Protein AF-A0A7V5YTR3-F1 (afdb_monomer_lite)

pLDDT: mean 82.22, std 17.97, range [38.94, 98.44]

Foldseek 3Di:
DDDDDDDDDDDDDDDDPPPPPPCVVVVCVVVVVVVVVVVVVVVVVVVVVVVVVVVVVVVVVVVVVVVVVVVVVVVVVVVVVVVVVVVVVVVVVVVVVVVVVVVVVVVVVVVVVVVVVVVPPDCQDDDDADADPVDPDGDPVSVVVVVVVVVSDDPPDDDDDDDDDDDDPD

Secondary structure (DSSP, 8-state):
------------------TTSSHHHHHHHHHHHHHHHHHHHHHHHHHHHHHHHHHHHHHHHHHHHHHHHHHHHHHHHHHHHHHHHHHHHHHHHHHHHHHHHHHHHHHHHHHHHHHHHHTT---------PBPTT-SPBPHHHHHHHHHHHHTSPTTS-------------

Structure (mmCIF, N/CA/C/O backbone):
data_AF-A0A7V5YTR3-F1
#
_entry.id   AF-A0A7V5YTR3-F1
#
loop_
_atom_site.group_PDB
_atom_site.id
_atom_site.type_symbol
_atom_site.label_atom_id
_atom_site.label_alt_id
_atom_site.label_comp_id
_atom_site.label_asym_id
_atom_site.label_entity_id
_atom_site.label_seq_id
_atom_site.pdbx_PDB_ins_code
_atom_site.Cartn_x
_atom_site.Cartn_y
_atom_site.Cartn_z
_atom_site.occupancy
_atom_site.B_iso_or_equiv
_atom_site.auth_seq_id
_atom_site.auth_comp_id
_atom_site.auth_asym_id
_atom_site.auth_atom_id
_atom_site.pdbx_PDB_model_num
ATOM 1 N N . MET A 1 1 ? -35.550 43.933 120.495 1.00 38.94 1 MET A N 1
ATOM 2 C CA . MET A 1 1 ? -36.037 43.389 121.780 1.00 38.94 1 MET A CA 1
ATOM 3 C C . MET A 1 1 ? -37.361 42.679 121.518 1.00 38.94 1 MET A C 1
ATOM 5 O O . MET A 1 1 ? -38.270 43.320 121.024 1.00 38.94 1 MET A O 1
ATOM 9 N N . ARG A 1 2 ? -37.396 41.371 121.815 1.00 41.78 2 ARG A N 1
ATOM 10 C CA . ARG A 1 2 ? -38.557 40.474 122.013 1.00 41.78 2 ARG A CA 1
ATOM 11 C C . ARG A 1 2 ? -39.566 40.218 120.873 1.00 41.78 2 ARG A C 1
ATOM 13 O O . ARG A 1 2 ? -40.505 40.966 120.654 1.00 41.78 2 ARG A O 1
ATOM 20 N N . VAL A 1 3 ? -39.410 39.020 120.299 1.00 51.56 3 VAL A N 1
ATOM 21 C CA . VAL A 1 3 ? -40.477 38.080 119.881 1.00 51.56 3 VAL A CA 1
ATOM 22 C C . VAL A 1 3 ? -41.456 37.824 121.052 1.00 51.56 3 VAL A C 1
ATOM 24 O O . VAL A 1 3 ? -41.048 37.987 122.208 1.00 51.56 3 VAL A O 1
ATOM 27 N N . PRO A 1 4 ? -42.705 37.383 120.808 1.00 53.78 4 PRO A N 1
ATOM 28 C CA . PRO A 1 4 ? -43.011 35.944 121.000 1.00 53.78 4 PRO A CA 1
ATOM 29 C C . PRO A 1 4 ? -44.060 35.432 119.976 1.00 53.78 4 PRO A C 1
ATOM 31 O O . PRO A 1 4 ? -44.973 36.158 119.614 1.00 53.78 4 PRO A O 1
ATOM 34 N N . SER A 1 5 ? -43.977 34.263 119.331 1.00 44.53 5 SER A N 1
ATOM 35 C CA . SER A 1 5 ? -43.692 32.876 119.742 1.00 44.53 5 SER A CA 1
ATOM 36 C C . SER A 1 5 ? -44.685 32.274 120.745 1.00 44.53 5 SER A C 1
ATOM 38 O O . SER A 1 5 ? -44.679 32.666 121.911 1.00 44.53 5 SER A O 1
ATOM 40 N N . ARG A 1 6 ? -45.489 31.306 120.257 1.00 42.56 6 ARG A N 1
ATOM 41 C CA . ARG A 1 6 ? -46.110 30.115 120.906 1.00 42.56 6 ARG A CA 1
ATOM 42 C C . ARG A 1 6 ? -47.161 29.546 119.928 1.00 42.56 6 ARG A C 1
ATOM 44 O O . ARG A 1 6 ? -48.136 30.224 119.649 1.00 42.56 6 ARG A O 1
ATOM 51 N N . VAL A 1 7 ? -46.891 28.494 119.144 1.00 46.94 7 VAL A N 1
ATOM 52 C CA . VAL A 1 7 ? -46.895 27.042 119.462 1.00 46.94 7 VAL A CA 1
ATOM 53 C C . VAL A 1 7 ? -48.191 26.568 120.130 1.00 46.94 7 VAL A C 1
ATOM 55 O O . VAL A 1 7 ? -48.461 27.026 121.231 1.00 46.94 7 VAL A O 1
ATOM 58 N N . VAL A 1 8 ? -48.907 25.641 119.461 1.00 44.31 8 VAL A N 1
ATOM 59 C CA . VAL A 1 8 ? -49.702 24.453 119.913 1.00 44.31 8 VAL A CA 1
ATOM 60 C C . VAL A 1 8 ? -50.570 24.042 118.693 1.00 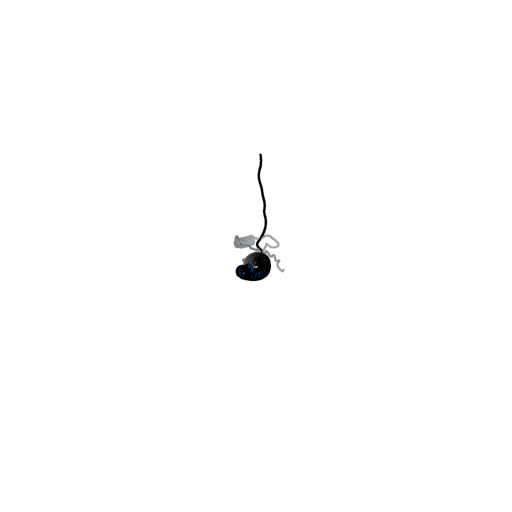44.31 8 VAL A C 1
ATOM 62 O O . VAL A 1 8 ? -51.365 24.850 118.237 1.00 44.31 8 VAL A O 1
ATOM 65 N N . MET A 1 9 ? -50.298 22.992 117.905 1.00 40.84 9 MET A N 1
ATOM 66 C CA . MET A 1 9 ? -50.335 21.525 118.102 1.00 40.84 9 MET A CA 1
ATOM 67 C C . MET A 1 9 ? -51.747 20.882 118.069 1.00 40.84 9 MET A C 1
ATOM 69 O O . MET A 1 9 ? -52.588 21.196 118.899 1.00 40.84 9 MET A O 1
ATOM 73 N N . ALA A 1 10 ? -51.889 19.898 117.157 1.00 40.34 10 ALA A N 1
ATOM 74 C CA . ALA A 1 10 ? -52.879 18.803 117.060 1.00 40.34 10 ALA A CA 1
ATOM 75 C C . ALA A 1 10 ? -54.321 19.179 116.641 1.00 40.34 10 ALA A C 1
ATOM 77 O O . ALA A 1 10 ? -55.012 19.914 117.325 1.00 40.34 10 ALA A O 1
ATOM 78 N N . THR A 1 11 ? -54.893 18.679 115.540 1.00 38.97 11 THR A N 1
ATOM 79 C CA . THR A 1 11 ? -55.314 17.279 115.308 1.00 38.97 11 THR A CA 1
ATOM 80 C C . THR A 1 11 ? -55.968 17.185 113.913 1.00 38.97 11 THR A C 1
ATOM 82 O O . THR A 1 11 ? -56.608 18.143 113.491 1.00 38.97 11 THR A O 1
ATOM 85 N N . GLY A 1 12 ? -55.872 16.045 113.210 1.00 46.59 12 GLY A N 1
ATOM 86 C CA . GLY A 1 12 ? -56.721 15.789 112.032 1.00 46.59 12 GLY A CA 1
ATOM 87 C C . GLY A 1 12 ? -56.136 14.851 110.975 1.00 46.59 12 GLY A C 1
ATOM 88 O O . GLY A 1 12 ? -55.632 15.296 109.952 1.00 46.59 12 GLY A O 1
ATOM 89 N N . VAL A 1 13 ? -56.213 13.548 111.236 1.00 49.81 13 VAL A N 1
ATOM 90 C CA . VAL A 1 13 ? -56.003 12.438 110.290 1.00 49.81 13 VAL A CA 1
ATOM 91 C C . VAL A 1 13 ? -56.905 12.593 109.053 1.00 49.81 13 VAL A C 1
ATOM 93 O O . VAL A 1 13 ? -58.047 13.000 109.220 1.00 49.81 13 VAL A O 1
ATOM 96 N N . MET A 1 14 ? -56.422 12.237 107.850 1.00 44.50 14 MET A N 1
ATOM 97 C CA . MET A 1 14 ? -57.034 11.259 106.914 1.00 44.50 14 MET A CA 1
ATOM 98 C C . MET A 1 14 ? -56.575 11.503 105.456 1.00 44.50 14 MET A C 1
ATOM 100 O O . MET A 1 14 ? -56.858 12.532 104.859 1.00 44.50 14 MET A O 1
ATOM 104 N N . PHE A 1 15 ? -55.870 10.511 104.903 1.00 50.38 15 PHE A N 1
ATOM 105 C CA . PHE A 1 15 ? -55.821 10.094 103.492 1.00 50.38 15 PHE A CA 1
ATOM 106 C C . PHE A 1 15 ? -55.999 11.129 102.363 1.00 50.38 15 PHE A C 1
ATOM 108 O O . PHE A 1 15 ? -57.123 11.430 101.982 1.00 50.38 15 PHE A O 1
ATOM 115 N N . ILE A 1 16 ? -54.906 11.418 101.638 1.00 54.56 16 ILE A N 1
ATOM 116 C CA . ILE A 1 16 ? -54.922 11.455 100.158 1.00 54.56 16 ILE A CA 1
ATOM 117 C C . ILE A 1 16 ? -53.667 10.736 99.625 1.00 54.56 16 ILE A C 1
ATOM 119 O O . ILE A 1 16 ? -52.757 11.319 99.044 1.00 54.56 16 ILE A O 1
ATOM 123 N N . LEU A 1 17 ? -53.619 9.419 99.842 1.00 48.16 17 LEU A N 1
ATOM 124 C CA . LEU A 1 17 ? -52.790 8.472 99.084 1.00 48.16 17 LEU A CA 1
ATOM 125 C C . LEU A 1 17 ? -53.530 8.081 97.791 1.00 48.16 17 LEU A C 1
ATOM 127 O O . LEU A 1 17 ? -53.895 6.926 97.591 1.00 48.16 17 LEU A O 1
ATOM 131 N N . SER A 1 18 ? -53.813 9.045 96.913 1.00 48.44 18 SER A N 1
ATOM 132 C CA . SER A 1 18 ? -54.490 8.769 95.634 1.00 48.44 18 SER A CA 1
ATOM 133 C C . SER A 1 18 ? -53.911 9.537 94.444 1.00 48.44 18 SER A C 1
ATOM 135 O O . SER A 1 18 ? -54.588 9.765 93.446 1.00 48.44 18 SER A O 1
ATOM 137 N N . THR A 1 19 ? -52.615 9.851 94.468 1.00 52.56 19 THR A N 1
ATOM 138 C CA . THR A 1 19 ? -51.884 10.312 93.270 1.00 52.56 19 THR A CA 1
ATOM 139 C C . THR A 1 19 ? -51.462 9.168 92.329 1.00 52.56 19 THR A C 1
ATOM 141 O O . THR A 1 19 ? -50.788 9.406 91.332 1.00 52.56 19 THR A O 1
ATOM 144 N N . GLY A 1 20 ? -51.880 7.922 92.590 1.00 51.66 20 GLY A N 1
ATOM 145 C CA . GLY A 1 20 ? -51.414 6.732 91.861 1.00 51.66 20 GLY A CA 1
ATOM 146 C C . GLY A 1 20 ? -52.255 6.254 90.668 1.00 51.66 20 GLY A C 1
ATOM 147 O O . GLY A 1 20 ? -51.772 5.427 89.896 1.00 51.66 20 GLY A O 1
ATOM 148 N N . CYS A 1 21 ? -53.488 6.742 90.474 1.00 49.38 21 CYS A N 1
ATOM 149 C CA . CYS A 1 21 ? -54.410 6.139 89.490 1.00 49.38 21 CYS A CA 1
ATOM 150 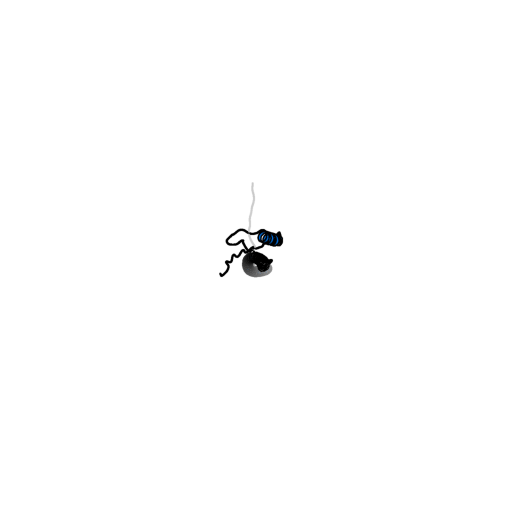C C . CYS A 1 21 ? -54.888 7.070 88.363 1.00 49.38 21 CYS A C 1
ATOM 152 O O . CYS A 1 21 ? -55.407 6.570 87.369 1.00 49.38 21 CYS A O 1
ATOM 154 N N . ALA A 1 22 ? -54.659 8.387 88.441 1.00 50.03 22 ALA A N 1
ATOM 155 C CA . ALA A 1 22 ? -55.055 9.321 87.375 1.00 50.03 22 ALA A CA 1
ATOM 156 C C . ALA A 1 22 ? -53.919 9.638 86.380 1.00 50.03 22 ALA A C 1
ATOM 158 O O . ALA A 1 22 ? -54.163 9.798 85.184 1.00 50.03 22 ALA A O 1
ATOM 159 N N . THR A 1 23 ? -52.657 9.633 86.816 1.00 53.16 23 THR A N 1
ATOM 160 C CA . THR A 1 23 ? -51.491 9.786 85.927 1.00 53.16 23 THR A CA 1
ATOM 161 C C . THR A 1 23 ? -51.293 8.564 85.042 1.00 53.16 23 THR A C 1
ATOM 163 O O . THR A 1 23 ? -50.896 8.718 83.899 1.00 53.16 23 THR A O 1
ATOM 166 N N . LYS A 1 24 ? -51.642 7.349 85.480 1.00 50.84 24 LYS A N 1
ATOM 167 C CA . LYS A 1 24 ? -51.428 6.140 84.663 1.00 50.84 24 LYS A CA 1
ATOM 168 C C . LYS A 1 24 ? -52.294 6.106 83.400 1.00 50.84 24 LYS A C 1
ATOM 170 O O . LYS A 1 24 ? -51.825 5.649 82.364 1.00 50.84 24 LYS A O 1
ATOM 175 N N . GLN A 1 25 ? -53.532 6.602 83.462 1.00 51.69 25 GLN A N 1
ATOM 176 C CA . GLN A 1 25 ? -54.443 6.590 82.312 1.00 51.69 25 GLN A CA 1
ATOM 177 C C . GLN A 1 25 ? -54.208 7.783 81.365 1.00 51.69 25 GLN A C 1
ATOM 179 O O . GLN A 1 25 ? -54.323 7.625 80.151 1.00 51.69 25 GLN A O 1
ATOM 184 N N . PHE A 1 26 ? -53.811 8.948 81.893 1.00 53.12 26 PHE A N 1
ATOM 185 C CA . PHE A 1 26 ? -53.449 10.121 81.082 1.00 53.12 26 PHE A CA 1
ATOM 186 C C . PHE A 1 26 ? -52.038 10.024 80.477 1.00 53.12 26 PHE A C 1
ATOM 188 O O . PHE A 1 26 ? -51.837 10.429 79.333 1.00 53.12 26 PHE A O 1
ATOM 195 N N . VAL A 1 27 ? -51.077 9.434 81.198 1.00 53.59 27 VAL A N 1
ATOM 196 C CA . VAL A 1 27 ? -49.746 9.099 80.669 1.00 53.59 27 VAL A CA 1
ATOM 197 C C . VAL A 1 27 ? -49.872 7.985 79.635 1.00 53.59 27 VAL A C 1
ATOM 199 O O . VAL A 1 27 ? -49.339 8.156 78.555 1.00 53.59 27 VAL A O 1
ATOM 202 N N . ARG A 1 28 ? -50.668 6.925 79.847 1.00 54.94 28 ARG A N 1
ATOM 203 C CA . ARG A 1 28 ? -50.947 5.939 78.778 1.00 54.94 28 ARG A CA 1
ATOM 204 C C . ARG A 1 28 ? -51.540 6.587 77.525 1.00 54.94 28 ARG A C 1
ATOM 206 O O . ARG A 1 28 ? -50.955 6.465 76.461 1.00 54.94 28 ARG A O 1
ATOM 213 N N . LYS A 1 29 ? -52.577 7.427 77.648 1.00 55.34 29 LYS A N 1
ATOM 214 C CA . LYS A 1 29 ? -53.146 8.156 76.492 1.00 55.34 29 LYS A CA 1
ATOM 215 C C . LYS A 1 29 ? -52.159 9.081 75.756 1.00 55.34 29 LYS A C 1
ATOM 217 O O . LYS A 1 29 ? -52.396 9.395 74.594 1.00 55.34 29 LYS A O 1
ATOM 222 N N . ARG A 1 30 ? -51.083 9.545 76.402 1.00 55.62 30 ARG A N 1
ATOM 223 C CA . ARG A 1 30 ? -50.033 10.390 75.792 1.00 55.62 30 ARG A CA 1
ATOM 224 C C . ARG A 1 30 ? -48.807 9.592 75.329 1.00 55.62 30 ARG A C 1
ATOM 226 O O . ARG A 1 30 ? -48.141 10.027 74.397 1.00 55.62 30 ARG A O 1
ATOM 233 N N . VAL A 1 31 ? -48.518 8.451 75.950 1.00 58.91 31 VAL A N 1
ATOM 234 C CA . VAL A 1 31 ? -47.340 7.609 75.690 1.00 58.91 31 VAL A CA 1
ATOM 235 C C . VAL A 1 31 ? -47.646 6.504 74.674 1.00 58.91 31 VAL A C 1
ATOM 237 O O . VAL A 1 31 ? -46.776 6.194 73.872 1.00 58.91 31 VAL A O 1
ATOM 240 N N . ASP A 1 32 ? -48.877 5.994 74.600 1.00 61.44 32 ASP A N 1
ATOM 241 C CA . ASP A 1 32 ? -49.315 5.028 73.577 1.00 61.44 32 ASP A CA 1
ATOM 242 C C . ASP A 1 32 ? -49.148 5.554 72.129 1.00 61.44 32 ASP A C 1
ATOM 244 O O . ASP A 1 32 ? -48.543 4.857 71.310 1.00 61.44 32 ASP A O 1
ATOM 248 N N . PRO A 1 33 ? -49.576 6.790 71.775 1.00 70.69 33 PRO A N 1
ATOM 249 C CA . PRO A 1 33 ? -49.316 7.335 70.438 1.00 70.69 33 PRO A CA 1
ATOM 250 C C . PRO A 1 33 ? -47.832 7.648 70.196 1.00 70.69 33 PRO A C 1
ATOM 252 O O . PRO A 1 33 ? -47.395 7.715 69.047 1.00 70.69 33 PRO A O 1
ATOM 255 N N . LEU A 1 34 ? -47.044 7.842 71.258 1.00 67.00 34 LEU A N 1
ATOM 256 C CA . LEU A 1 34 ? -45.601 8.041 71.154 1.00 67.00 34 LEU A CA 1
ATOM 257 C C . LEU A 1 34 ? -44.889 6.712 70.870 1.00 67.00 34 LEU A C 1
ATOM 259 O O . LEU A 1 34 ? -44.049 6.662 69.981 1.00 67.00 34 LEU A O 1
ATOM 263 N N . ALA A 1 35 ? -45.287 5.632 71.546 1.00 70.00 35 ALA A N 1
ATOM 264 C CA . ALA A 1 35 ? -44.793 4.280 71.300 1.00 70.00 35 ALA A CA 1
ATOM 265 C C . ALA A 1 35 ? -45.095 3.818 69.864 1.00 70.00 35 ALA A C 1
ATOM 267 O O . ALA A 1 35 ? -44.197 3.333 69.185 1.00 70.00 35 ALA A O 1
ATOM 268 N N . GLN A 1 36 ? -46.305 4.077 69.350 1.00 74.38 36 GLN A N 1
ATOM 269 C CA . GLN A 1 36 ? -46.637 3.803 67.943 1.00 74.38 36 GLN A CA 1
ATOM 270 C C . GLN A 1 36 ? -45.787 4.613 66.952 1.00 74.38 36 GLN A C 1
ATOM 272 O O . GLN A 1 36 ? -45.406 4.101 65.900 1.00 74.38 36 GLN A O 1
ATOM 277 N N . ARG A 1 37 ? -45.479 5.880 67.264 1.00 76.62 37 ARG A N 1
ATOM 278 C CA . ARG A 1 37 ? -44.604 6.714 66.423 1.00 76.62 37 ARG A CA 1
ATOM 279 C C . ARG A 1 37 ? -43.153 6.251 66.460 1.00 76.62 37 ARG A C 1
ATOM 281 O O . ARG A 1 37 ? -42.502 6.304 65.421 1.00 76.62 37 ARG A O 1
ATOM 288 N N . VAL A 1 38 ? -42.658 5.801 67.611 1.00 82.44 38 VAL A N 1
ATOM 289 C CA . VAL A 1 38 ? -41.318 5.210 67.735 1.00 82.44 38 VAL A CA 1
ATOM 290 C C . VAL A 1 38 ? -41.247 3.919 66.926 1.00 82.44 38 VAL A C 1
ATOM 292 O O . VAL A 1 38 ? -40.374 3.819 66.077 1.00 82.44 38 VAL A O 1
ATOM 295 N N . GLU A 1 39 ? -42.222 3.015 67.055 1.00 81.00 39 GLU A N 1
ATOM 296 C CA . GLU A 1 39 ? -42.252 1.767 66.276 1.00 81.00 39 GLU A CA 1
ATOM 297 C C . GLU A 1 39 ? -42.339 2.028 64.757 1.00 81.00 39 GLU A C 1
ATOM 299 O O . GLU A 1 39 ? -41.654 1.384 63.964 1.00 81.00 39 GLU A O 1
ATOM 304 N N . GLN A 1 40 ? -43.133 3.016 64.318 1.00 83.75 40 GLN A N 1
ATOM 305 C CA . GLN A 1 40 ? -43.149 3.440 62.909 1.00 83.75 40 GLN A CA 1
ATOM 306 C C . GLN A 1 40 ? -41.821 4.052 62.455 1.00 83.75 40 GLN A C 1
ATOM 308 O O . GLN A 1 40 ? -41.435 3.874 61.302 1.00 83.75 40 GLN A O 1
ATOM 313 N N . THR A 1 41 ? -41.143 4.800 63.324 1.00 86.25 41 THR A N 1
ATOM 314 C CA . THR A 1 41 ? -39.850 5.420 63.005 1.00 86.25 41 THR A CA 1
ATOM 315 C C . THR A 1 41 ? -38.751 4.365 62.934 1.00 86.25 41 THR A C 1
ATOM 317 O O . THR A 1 41 ? -37.950 4.402 62.010 1.00 86.25 41 THR A O 1
ATOM 320 N N . GLU A 1 42 ? -38.752 3.384 63.837 1.00 84.56 42 GLU A N 1
ATOM 321 C CA . GLU A 1 42 ? -37.843 2.235 63.793 1.00 84.56 42 GLU A CA 1
ATOM 322 C C . GLU A 1 42 ? -38.047 1.409 62.520 1.00 84.56 42 GLU A C 1
ATOM 324 O O . GLU A 1 42 ? -37.067 1.104 61.844 1.00 84.56 42 GLU A O 1
ATOM 329 N N . LYS A 1 43 ? -39.299 1.130 62.124 1.00 89.94 43 LYS A N 1
ATOM 330 C CA . LYS A 1 43 ? -39.591 0.463 60.840 1.00 89.94 43 LYS A CA 1
ATOM 331 C C . LYS A 1 43 ? -39.098 1.271 59.641 1.00 89.94 43 LYS A C 1
ATOM 333 O O . LYS A 1 43 ? -38.465 0.707 58.756 1.00 89.94 43 LYS A O 1
ATOM 338 N N . LYS A 1 44 ? -39.330 2.590 59.626 1.00 91.12 44 LYS A N 1
ATOM 339 C CA . LYS A 1 44 ? -38.827 3.472 58.560 1.00 91.12 44 LYS A CA 1
ATOM 340 C C . LYS A 1 44 ? -37.303 3.511 58.502 1.00 91.12 44 LYS A C 1
ATOM 342 O O . LYS A 1 44 ? -36.762 3.476 57.407 1.00 91.12 44 LYS A O 1
ATOM 347 N N . ASN A 1 45 ? -36.625 3.565 59.647 1.00 89.88 45 ASN A N 1
ATOM 348 C CA . ASN A 1 45 ? -35.165 3.528 59.695 1.00 89.88 45 ASN A CA 1
ATOM 349 C C . ASN A 1 45 ? -34.636 2.188 59.167 1.00 89.88 45 ASN A C 1
ATOM 351 O O . ASN A 1 45 ? -33.740 2.192 58.337 1.00 89.88 45 ASN A O 1
ATOM 355 N N . GLN A 1 46 ? -35.237 1.058 59.556 1.00 91.00 46 GLN A N 1
ATOM 356 C CA . GLN A 1 46 ? -34.862 -0.257 59.019 1.00 91.00 46 GLN A CA 1
ATOM 357 C C . GLN A 1 46 ? -35.083 -0.357 57.500 1.00 91.00 46 GLN A C 1
ATOM 359 O O . GLN A 1 46 ? -34.230 -0.882 56.787 1.00 91.00 46 GLN A O 1
ATOM 364 N N . GLU A 1 47 ? -36.201 0.167 56.985 1.00 93.31 47 GLU A N 1
ATOM 365 C CA . GLU A 1 47 ? -36.450 0.240 55.539 1.00 93.31 47 GLU A CA 1
ATOM 366 C C . GLU A 1 47 ? -35.442 1.149 54.822 1.00 93.31 47 GLU A C 1
ATOM 368 O O . GLU A 1 47 ? -34.998 0.822 53.721 1.00 93.31 47 GLU A O 1
ATOM 373 N N . GLN A 1 48 ? -35.075 2.281 55.426 1.00 92.12 48 GLN A N 1
ATOM 374 C CA . GLN A 1 48 ? -34.074 3.198 54.879 1.00 92.12 48 GLN A CA 1
ATOM 375 C C . GLN A 1 48 ? -32.674 2.583 54.879 1.00 92.12 48 GLN A C 1
ATOM 377 O O . GLN A 1 48 ? -31.973 2.719 53.880 1.00 92.12 48 GLN A O 1
ATOM 382 N N . ASP A 1 49 ? -32.284 1.873 55.937 1.00 92.75 49 ASP A N 1
ATOM 383 C CA . ASP A 1 49 ? -31.000 1.172 56.011 1.00 92.75 49 ASP A CA 1
ATOM 384 C C . ASP A 1 49 ? -30.901 0.094 54.922 1.00 92.75 49 ASP A C 1
ATOM 386 O O . ASP A 1 49 ? -29.894 0.020 54.214 1.00 92.75 49 ASP A O 1
ATOM 390 N N . ALA A 1 50 ? -31.973 -0.678 54.707 1.00 94.38 50 ALA A N 1
ATOM 391 C CA . ALA A 1 50 ? -32.033 -1.664 53.627 1.00 94.38 50 ALA A CA 1
ATOM 392 C C . ALA A 1 50 ? -31.927 -1.013 52.234 1.00 94.38 50 ALA A C 1
ATOM 394 O O . ALA A 1 50 ? -31.177 -1.489 51.379 1.00 94.38 50 ALA A O 1
ATOM 395 N N . GLN A 1 51 ? -32.630 0.105 52.011 1.00 95.06 51 GLN A N 1
ATOM 396 C CA . GLN A 1 51 ? -32.545 0.865 50.758 1.00 95.06 51 GLN A CA 1
ATOM 397 C C . GLN A 1 51 ? -31.153 1.466 50.532 1.00 95.06 51 GLN A C 1
ATOM 399 O O . GLN A 1 51 ? -30.671 1.479 49.401 1.00 95.06 51 GLN A O 1
ATOM 404 N N . LEU A 1 52 ? -30.493 1.959 51.585 1.00 95.44 52 LEU A N 1
ATOM 405 C CA . LEU A 1 52 ? -29.131 2.487 51.505 1.00 95.44 52 LEU A CA 1
ATOM 406 C C . LEU A 1 52 ? -28.128 1.390 51.153 1.00 95.44 52 LEU A C 1
ATOM 408 O O . LEU A 1 52 ? -27.254 1.621 50.317 1.00 95.44 52 LEU A O 1
ATOM 412 N N . GLU A 1 53 ? -28.262 0.201 51.739 1.00 95.81 53 GLU A N 1
ATOM 413 C CA . GLU A 1 53 ? -27.400 -0.935 51.415 1.00 95.81 53 GLU A CA 1
ATOM 414 C C . GLU A 1 53 ? -27.593 -1.392 49.958 1.00 95.81 53 GLU A C 1
ATOM 416 O O . GLU A 1 53 ? -26.620 -1.626 49.233 1.00 95.81 53 GLU A O 1
ATOM 421 N N . GLU A 1 54 ? -28.840 -1.463 49.483 1.00 96.38 54 GLU A N 1
ATOM 422 C CA . GLU A 1 54 ? -29.137 -1.771 48.081 1.00 96.38 54 GLU A CA 1
ATOM 423 C C . GLU A 1 54 ? -28.597 -0.695 47.130 1.00 96.38 54 GLU A C 1
ATOM 425 O O . GLU A 1 54 ? -27.954 -1.019 46.124 1.00 96.38 54 GLU A O 1
ATOM 430 N N . LEU A 1 55 ? -28.768 0.584 47.475 1.00 96.44 55 LEU A N 1
ATOM 431 C CA . LEU A 1 55 ? -28.228 1.696 46.703 1.00 96.44 55 LEU A CA 1
ATOM 432 C C . LEU A 1 55 ? -26.700 1.622 46.627 1.00 96.44 55 LEU A C 1
ATOM 434 O O . LEU A 1 55 ? -26.151 1.734 45.533 1.00 96.44 55 LEU A O 1
ATOM 438 N N . GLN A 1 56 ? -26.012 1.368 47.742 1.00 96.50 56 GLN A N 1
ATOM 439 C CA . GLN A 1 56 ? -24.556 1.198 47.765 1.00 96.50 56 GLN A CA 1
ATOM 440 C C . GLN A 1 56 ? -24.106 0.065 46.839 1.00 96.50 56 GLN A C 1
ATOM 442 O O . GLN A 1 56 ? -23.215 0.273 46.014 1.00 96.50 56 GLN A O 1
ATOM 447 N N . ARG A 1 57 ? -24.765 -1.099 46.895 1.00 96.94 57 ARG A N 1
ATOM 448 C CA . ARG A 1 57 ? -24.472 -2.218 45.981 1.00 96.94 57 ARG A CA 1
ATOM 449 C C . ARG A 1 57 ? -24.703 -1.830 44.520 1.00 96.94 57 ARG A C 1
ATOM 451 O O . ARG A 1 57 ? -23.880 -2.157 43.664 1.00 96.94 57 ARG A O 1
ATOM 458 N N . SER A 1 58 ? -25.793 -1.119 44.229 1.00 96.81 58 SER A N 1
ATOM 459 C CA . SER A 1 58 ? -26.111 -0.663 42.872 1.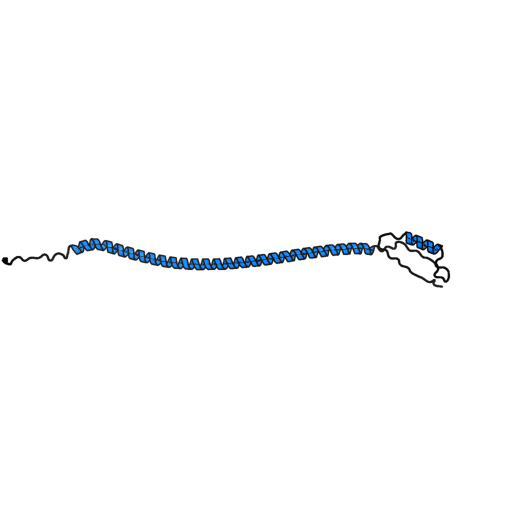00 96.81 58 SER A CA 1
ATOM 460 C C . SER A 1 58 ? -25.068 0.326 42.337 1.00 96.81 58 SER A C 1
ATOM 462 O O . SER A 1 58 ? -24.628 0.183 41.197 1.00 96.81 58 SER A O 1
ATOM 464 N N . VAL A 1 59 ? -24.605 1.263 43.173 1.00 97.81 59 VAL A N 1
ATOM 465 C CA . VAL A 1 59 ? -23.577 2.253 42.830 1.00 97.81 59 VAL A CA 1
ATOM 466 C C . VAL A 1 59 ? -22.239 1.567 42.589 1.00 97.81 59 VAL A C 1
ATOM 468 O O . VAL A 1 59 ? -21.612 1.835 41.569 1.00 97.81 59 VAL A O 1
ATOM 471 N N . SER A 1 60 ? -21.825 0.631 43.446 1.00 97.62 60 SER A N 1
ATOM 472 C CA . SER A 1 60 ? -20.602 -0.150 43.216 1.00 97.62 60 SER A CA 1
ATOM 473 C C . SER A 1 60 ? -20.669 -0.946 41.911 1.00 97.62 60 SER A C 1
ATOM 475 O O . SER A 1 60 ? -19.715 -0.960 41.138 1.00 97.62 60 SER A O 1
ATOM 477 N N . ALA A 1 61 ? -21.812 -1.569 41.617 1.00 97.62 61 ALA A N 1
ATOM 478 C CA . ALA A 1 61 ? -21.995 -2.309 40.374 1.00 97.62 61 ALA A CA 1
ATOM 479 C C . ALA A 1 61 ? -22.067 -1.389 39.137 1.00 97.62 61 ALA A C 1
ATOM 481 O O . ALA A 1 61 ? -21.741 -1.824 38.029 1.00 97.62 61 ALA A O 1
ATOM 482 N N . ALA A 1 62 ? -22.528 -0.147 39.289 1.00 97.75 62 ALA A N 1
ATOM 483 C CA . ALA A 1 62 ? -22.505 0.861 38.235 1.00 97.75 62 ALA A CA 1
ATOM 484 C C . ALA A 1 62 ? -21.081 1.384 37.992 1.00 97.75 62 ALA A C 1
ATOM 486 O O . ALA A 1 62 ? -20.675 1.474 36.836 1.00 97.75 62 ALA A O 1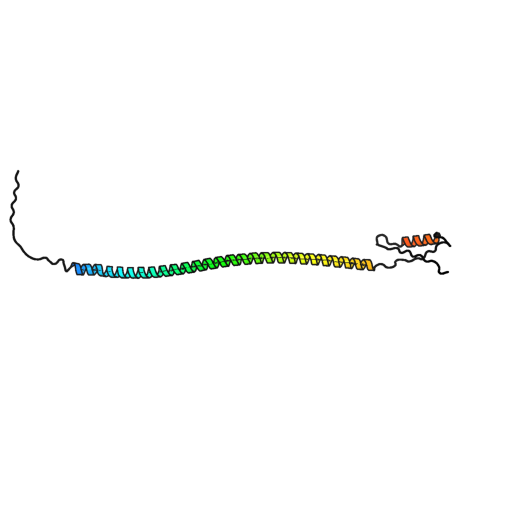
ATOM 487 N N . ASP A 1 63 ? -20.314 1.646 39.053 1.00 97.94 63 ASP A N 1
ATOM 488 C CA . ASP A 1 63 ? -18.915 2.086 38.973 1.00 97.94 63 ASP A CA 1
ATOM 489 C C . ASP A 1 63 ? -18.039 1.032 38.281 1.00 97.94 63 ASP A C 1
ATOM 491 O O . ASP A 1 63 ? -17.298 1.347 37.353 1.00 97.94 63 ASP A O 1
ATOM 495 N N . GLU A 1 64 ? -18.205 -0.246 38.632 1.00 97.94 64 GLU A N 1
ATOM 496 C CA . GLU A 1 64 ? -17.485 -1.345 37.976 1.00 97.94 64 GLU A CA 1
ATOM 497 C C . GLU A 1 64 ? -17.813 -1.428 36.475 1.00 97.94 64 GLU A C 1
ATOM 499 O O . GLU A 1 64 ? -16.928 -1.583 35.630 1.00 97.94 64 GLU A O 1
ATOM 504 N N . ARG A 1 65 ? -19.092 -1.261 36.110 1.00 97.88 65 ARG A N 1
ATOM 505 C CA . ARG A 1 65 ? -19.508 -1.220 34.699 1.00 97.88 65 ARG A CA 1
ATOM 506 C C . ARG A 1 65 ? -18.947 -0.003 33.972 1.00 97.88 65 ARG A C 1
ATOM 508 O O . ARG A 1 65 ? -18.546 -0.152 32.820 1.00 97.88 65 ARG A O 1
ATOM 515 N N . ALA A 1 66 ? -18.916 1.162 34.617 1.00 98.19 66 ALA A N 1
ATOM 516 C CA . ALA A 1 66 ? -18.355 2.383 34.048 1.00 98.19 66 ALA A CA 1
ATOM 517 C C . ALA A 1 66 ? -16.854 2.215 33.773 1.00 98.19 66 ALA A C 1
ATOM 519 O O . ALA A 1 66 ? -16.420 2.414 32.642 1.00 98.19 66 ALA A O 1
ATOM 520 N N . ARG A 1 67 ? -16.087 1.706 34.745 1.00 98.00 67 ARG A N 1
ATOM 521 C CA . ARG A 1 67 ? -14.657 1.394 34.568 1.00 98.00 67 ARG A CA 1
ATOM 522 C C . ARG A 1 67 ? -14.417 0.366 33.465 1.00 98.00 67 ARG A C 1
ATOM 524 O O . ARG A 1 67 ? -13.507 0.525 32.652 1.00 98.00 67 ARG A O 1
ATOM 531 N N . GLY A 1 68 ? -15.245 -0.676 33.408 1.00 98.31 68 GLY A N 1
ATOM 532 C CA . GLY A 1 68 ? -15.184 -1.672 32.340 1.00 98.31 68 GLY A CA 1
ATOM 533 C C . GLY A 1 68 ? -15.493 -1.082 30.959 1.00 98.31 68 GLY A C 1
ATOM 534 O O . GLY A 1 68 ? -14.852 -1.452 29.975 1.00 98.31 68 GLY A O 1
ATOM 535 N N . ALA A 1 69 ? -16.450 -0.157 30.872 1.00 98.00 69 ALA A N 1
ATOM 536 C CA . ALA A 1 69 ? -16.774 0.550 29.637 1.00 98.00 69 ALA A CA 1
ATOM 537 C C . ALA A 1 69 ? -15.638 1.488 29.204 1.00 98.00 69 ALA A C 1
ATOM 539 O O . ALA A 1 69 ? -15.254 1.456 28.035 1.00 98.00 69 ALA A O 1
ATOM 540 N N . ASP A 1 70 ? -15.050 2.240 30.136 1.00 98.19 70 ASP A N 1
ATOM 541 C CA . ASP A 1 70 ? -13.907 3.118 29.870 1.00 98.19 70 ASP A CA 1
ATOM 542 C C . ASP A 1 70 ? -12.698 2.324 29.366 1.00 98.19 70 ASP A C 1
ATOM 544 O O . ASP A 1 70 ? -12.083 2.690 28.363 1.00 98.19 70 ASP A O 1
ATOM 548 N N . SER A 1 71 ? -12.393 1.186 29.998 1.00 98.25 71 SER A N 1
ATOM 549 C CA . SER A 1 71 ? -11.309 0.304 29.556 1.00 98.25 71 SER A CA 1
ATOM 550 C C . SER A 1 71 ? -11.527 -0.192 28.122 1.00 98.25 71 SER A C 1
ATOM 552 O O . SER A 1 71 ? -10.622 -0.081 27.290 1.00 98.25 71 SER A O 1
ATOM 554 N N . LYS A 1 72 ? -12.743 -0.650 27.797 1.00 98.25 72 LYS A N 1
ATOM 555 C CA . LYS A 1 72 ? -13.100 -1.071 26.433 1.00 98.25 72 LYS A CA 1
ATOM 556 C C . LYS A 1 72 ? -13.041 0.079 25.432 1.00 98.25 72 LYS A C 1
ATOM 558 O O . LYS A 1 72 ? -12.629 -0.129 24.294 1.00 98.25 72 LYS A O 1
ATOM 563 N N . ALA A 1 73 ? -13.441 1.285 25.829 1.00 98.31 73 ALA A N 1
ATOM 564 C CA . ALA A 1 73 ? -13.380 2.462 24.970 1.00 98.31 73 ALA A CA 1
ATOM 565 C C . ALA A 1 73 ? -11.928 2.843 24.641 1.00 98.31 73 ALA A C 1
ATOM 567 O O . ALA A 1 73 ? -11.617 3.141 23.486 1.00 98.31 73 ALA A O 1
ATOM 568 N N . VAL A 1 74 ? -11.025 2.778 25.624 1.00 98.38 74 VAL A N 1
ATOM 569 C CA . VAL A 1 74 ? -9.586 3.014 25.420 1.00 98.38 74 VAL A CA 1
ATOM 570 C C . VAL A 1 74 ? -8.977 1.958 24.495 1.00 98.38 74 VAL A C 1
ATOM 572 O O . VAL A 1 74 ? -8.239 2.314 23.572 1.00 98.38 74 VAL A O 1
ATOM 575 N N . GLU A 1 75 ? -9.309 0.683 24.697 1.00 98.31 75 GLU A N 1
ATOM 576 C CA . GLU A 1 75 ? -8.854 -0.414 23.836 1.00 98.31 75 GLU A CA 1
ATOM 577 C C . GLU A 1 75 ? -9.358 -0.241 22.396 1.00 98.31 75 GLU A C 1
ATOM 579 O O . GLU A 1 75 ? -8.563 -0.256 21.455 1.00 98.31 75 GLU A O 1
ATOM 584 N N . ALA A 1 76 ? -10.654 0.031 22.219 1.00 98.19 76 ALA A N 1
ATOM 585 C CA . ALA A 1 76 ? -11.253 0.286 20.912 1.00 98.19 76 ALA A CA 1
ATOM 586 C C . ALA A 1 76 ? -10.612 1.495 20.210 1.00 98.19 76 ALA A C 1
ATOM 588 O O . ALA A 1 76 ? -10.322 1.434 19.015 1.00 98.19 76 ALA A O 1
ATOM 589 N N . ALA A 1 77 ? -10.330 2.575 20.946 1.00 98.38 77 ALA A N 1
ATOM 590 C CA . ALA A 1 77 ? -9.626 3.734 20.408 1.00 98.38 77 ALA A CA 1
ATOM 591 C C . ALA A 1 77 ? -8.186 3.395 19.987 1.00 98.38 77 ALA A C 1
ATOM 593 O O . ALA A 1 77 ? -7.695 3.934 18.994 1.00 98.38 77 ALA A O 1
ATOM 594 N N . SER A 1 78 ? -7.503 2.504 20.712 1.00 98.31 78 SER A N 1
ATOM 595 C CA . SER A 1 78 ? -6.174 2.024 20.323 1.00 98.31 78 SER A CA 1
ATOM 596 C C . SER A 1 78 ? -6.228 1.197 19.043 1.00 98.31 78 SER A C 1
ATOM 598 O O . SER A 1 78 ? -5.521 1.517 18.089 1.00 98.31 78 SER A O 1
ATOM 600 N N . LEU A 1 79 ? -7.128 0.213 18.981 1.00 98.25 79 LEU A N 1
ATOM 601 C CA . LEU A 1 79 ? -7.329 -0.622 17.795 1.00 98.25 79 LEU A CA 1
ATOM 602 C C . LEU A 1 79 ? -7.691 0.217 16.564 1.00 98.25 79 LEU A C 1
ATOM 604 O O . LEU A 1 79 ? -7.185 -0.036 15.472 1.00 98.25 79 LEU A O 1
ATOM 608 N N . ALA A 1 80 ? -8.518 1.251 16.734 1.00 98.38 80 ALA A N 1
ATOM 609 C CA . ALA A 1 80 ? -8.862 2.173 15.657 1.00 98.38 80 ALA A CA 1
ATOM 610 C C . ALA A 1 80 ? -7.640 2.952 15.139 1.00 98.38 80 ALA A C 1
ATOM 612 O O . ALA A 1 80 ? -7.471 3.085 13.925 1.00 98.38 80 ALA A O 1
ATOM 613 N N . ARG A 1 81 ? -6.760 3.433 16.031 1.00 98.38 81 ARG A N 1
ATOM 614 C CA . ARG A 1 81 ? -5.506 4.103 15.636 1.00 98.38 81 ARG A CA 1
ATOM 615 C C . ARG A 1 81 ? -4.564 3.157 14.895 1.00 98.38 81 ARG A C 1
ATOM 617 O O . ARG A 1 81 ? -3.997 3.544 13.871 1.00 98.38 81 ARG A O 1
ATOM 624 N N . ASP A 1 82 ? -4.431 1.923 15.369 1.00 98.12 82 ASP A N 1
ATOM 625 C CA . ASP A 1 82 ? -3.582 0.916 14.730 1.00 98.12 82 ASP A CA 1
ATOM 626 C C . ASP A 1 82 ? -4.114 0.542 13.342 1.00 98.12 82 ASP A C 1
ATOM 628 O O . ASP A 1 82 ? -3.354 0.524 12.370 1.00 98.12 82 ASP A O 1
ATOM 632 N N . ALA A 1 83 ? -5.429 0.343 13.216 1.00 98.12 83 ALA A N 1
ATOM 633 C CA . ALA A 1 83 ? -6.088 0.098 11.936 1.00 98.12 83 ALA A CA 1
ATOM 634 C C . ALA A 1 83 ? -5.905 1.274 10.964 1.00 98.12 83 ALA A C 1
ATOM 636 O O . ALA A 1 83 ? -5.594 1.065 9.790 1.00 98.12 83 ALA A O 1
ATOM 637 N N . GLN A 1 84 ? -6.028 2.515 11.445 1.00 98.44 84 GLN A N 1
ATOM 638 C CA . GLN A 1 84 ? -5.796 3.706 10.629 1.00 98.44 84 GLN A CA 1
ATOM 639 C C . GLN A 1 84 ? -4.338 3.792 10.148 1.00 98.44 84 GLN A C 1
ATOM 641 O O . GLN A 1 84 ? -4.093 4.092 8.979 1.00 98.44 84 GLN A O 1
ATOM 646 N N . SER A 1 85 ? -3.372 3.482 11.014 1.00 98.25 85 SER A N 1
ATOM 647 C CA . SER A 1 85 ? -1.948 3.423 10.659 1.00 98.25 85 SER A CA 1
ATOM 648 C C . SER A 1 85 ? -1.662 2.337 9.616 1.00 98.25 85 SER A C 1
ATOM 650 O O . SER A 1 85 ? -0.973 2.586 8.623 1.00 98.25 85 SER A O 1
ATOM 652 N N . ALA A 1 86 ? -2.234 1.142 9.788 1.00 98.06 86 ALA A N 1
ATOM 653 C CA . ALA A 1 86 ? -2.117 0.053 8.821 1.00 98.06 86 ALA A CA 1
ATOM 654 C C . ALA A 1 86 ? -2.714 0.434 7.455 1.00 98.06 86 ALA A C 1
ATOM 656 O O . ALA A 1 86 ? -2.079 0.202 6.425 1.00 98.06 86 ALA A O 1
ATOM 657 N N . ALA A 1 87 ? -3.881 1.083 7.442 1.00 98.38 87 ALA A N 1
ATOM 658 C CA . ALA A 1 87 ? -4.520 1.561 6.218 1.00 98.38 87 ALA A CA 1
ATOM 659 C C . ALA A 1 87 ? -3.669 2.616 5.489 1.00 98.38 87 ALA A C 1
ATOM 661 O O . ALA A 1 87 ? -3.499 2.534 4.273 1.00 98.38 87 ALA A O 1
ATOM 662 N N . GLN A 1 88 ? -3.073 3.568 6.216 1.00 98.31 88 GLN A N 1
ATOM 663 C CA . GLN A 1 88 ? -2.170 4.561 5.620 1.00 98.31 88 GLN A CA 1
ATOM 664 C C . GLN A 1 88 ? -0.935 3.907 4.991 1.00 98.31 88 GLN A C 1
ATOM 666 O O . GLN A 1 88 ? -0.568 4.244 3.866 1.00 98.31 88 GLN A O 1
ATOM 671 N N . LYS A 1 89 ? -0.319 2.933 5.674 1.00 98.25 89 LYS A N 1
ATOM 672 C CA . LYS A 1 89 ? 0.815 2.174 5.122 1.00 98.25 89 LYS A CA 1
ATOM 673 C C . LYS A 1 89 ? 0.420 1.412 3.858 1.00 98.25 89 LYS A C 1
ATOM 675 O O . LYS A 1 89 ? 1.136 1.489 2.864 1.00 98.25 89 LYS A O 1
ATOM 680 N N . ALA A 1 90 ? -0.731 0.738 3.870 1.00 98.12 90 ALA A N 1
ATOM 681 C CA . ALA A 1 90 ? -1.242 0.027 2.700 1.00 98.12 90 ALA A CA 1
ATOM 682 C C . ALA A 1 90 ? -1.480 0.975 1.512 1.00 98.12 90 ALA A C 1
ATOM 684 O O . ALA A 1 90 ? -1.107 0.647 0.386 1.00 98.12 90 ALA A O 1
ATOM 685 N N . GLN A 1 91 ? -2.026 2.171 1.760 1.00 98.44 91 GLN A N 1
ATOM 686 C CA . GLN A 1 91 ? -2.224 3.182 0.720 1.00 98.44 91 GLN A CA 1
ATOM 687 C C . GLN A 1 91 ? -0.897 3.654 0.112 1.00 98.44 91 GLN A C 1
ATOM 689 O O . GLN A 1 91 ? -0.798 3.784 -1.108 1.00 98.44 91 GLN A O 1
ATOM 694 N N . LEU A 1 92 ? 0.128 3.887 0.938 1.00 98.31 92 LEU A N 1
ATOM 695 C CA . LEU A 1 92 ? 1.464 4.251 0.456 1.00 98.31 92 LEU A CA 1
ATOM 696 C C . LEU A 1 92 ? 2.053 3.142 -0.423 1.00 98.31 92 LEU A C 1
ATOM 698 O O . LEU A 1 92 ? 2.460 3.410 -1.550 1.00 98.31 92 LEU A O 1
ATOM 702 N N . THR A 1 93 ? 2.006 1.888 0.035 1.00 98.19 93 THR A N 1
ATOM 703 C CA . THR A 1 93 ? 2.488 0.740 -0.749 1.00 98.19 93 THR A CA 1
ATOM 704 C C . THR A 1 93 ? 1.731 0.580 -2.072 1.00 98.19 93 THR A C 1
ATOM 706 O O . THR A 1 93 ? 2.345 0.301 -3.100 1.00 98.19 93 THR A O 1
ATOM 709 N N . ALA A 1 94 ? 0.412 0.789 -2.082 1.00 98.25 94 ALA A N 1
ATOM 710 C CA . ALA A 1 94 ? -0.392 0.729 -3.303 1.00 98.25 94 ALA A CA 1
ATOM 711 C C . ALA A 1 94 ? -0.029 1.848 -4.298 1.00 98.25 94 ALA A C 1
ATOM 713 O O . ALA A 1 94 ? 0.077 1.600 -5.505 1.00 98.25 94 ALA A O 1
ATOM 714 N N . ASN A 1 95 ? 0.208 3.065 -3.802 1.00 98.19 95 ASN A N 1
ATOM 715 C CA . ASN A 1 95 ? 0.647 4.191 -4.626 1.00 98.19 95 ASN A CA 1
ATOM 716 C C . ASN A 1 95 ? 2.035 3.926 -5.230 1.00 98.19 95 ASN A C 1
ATOM 718 O O . ASN A 1 95 ? 2.227 4.120 -6.432 1.00 98.19 95 ASN A O 1
ATOM 722 N N . ASP A 1 96 ? 2.972 3.409 -4.432 1.00 98.00 96 ASP A N 1
ATOM 723 C CA . ASP A 1 96 ? 4.319 3.052 -4.887 1.00 98.00 96 ASP A CA 1
ATOM 724 C C . ASP A 1 96 ? 4.289 1.950 -5.952 1.00 98.00 96 ASP A C 1
ATOM 726 O O . ASP A 1 96 ? 4.973 2.050 -6.977 1.00 98.00 96 ASP A O 1
ATOM 730 N N . ALA A 1 97 ? 3.459 0.921 -5.752 1.00 97.62 97 ALA A N 1
ATOM 731 C CA . ALA A 1 97 ? 3.262 -0.152 -6.723 1.00 97.62 97 ALA A CA 1
ATOM 732 C C . ALA A 1 97 ? 2.683 0.379 -8.044 1.00 97.62 97 ALA A C 1
ATOM 734 O O . ALA A 1 97 ? 3.171 0.029 -9.120 1.00 97.62 97 ALA A O 1
ATOM 735 N N . THR A 1 98 ? 1.701 1.280 -7.972 1.00 98.00 98 THR A N 1
ATOM 736 C CA . THR A 1 98 ? 1.106 1.924 -9.154 1.00 98.00 98 THR A CA 1
ATOM 737 C C . THR A 1 98 ? 2.141 2.766 -9.905 1.00 98.00 98 THR A C 1
ATOM 739 O O . THR A 1 98 ? 2.260 2.668 -11.128 1.00 98.00 98 THR A O 1
ATOM 742 N N . ALA A 1 99 ? 2.962 3.537 -9.187 1.00 97.88 99 ALA A N 1
ATOM 743 C CA . ALA A 1 99 ? 4.042 4.319 -9.783 1.00 97.88 99 ALA A CA 1
ATOM 744 C C . ALA A 1 99 ? 5.135 3.430 -10.407 1.00 97.88 99 ALA A C 1
ATOM 746 O O . ALA A 1 99 ? 5.686 3.750 -11.464 1.00 97.88 99 ALA A O 1
ATOM 747 N N . ALA A 1 100 ? 5.467 2.299 -9.780 1.00 97.69 100 ALA A N 1
ATOM 748 C CA . ALA A 1 100 ? 6.387 1.316 -10.347 1.00 97.69 100 ALA A CA 1
ATOM 749 C C . ALA A 1 100 ? 5.826 0.685 -11.632 1.00 97.69 100 ALA A C 1
ATOM 751 O O . ALA A 1 100 ? 6.536 0.636 -12.637 1.00 97.69 100 ALA A O 1
ATOM 752 N N . ALA A 1 101 ? 4.553 0.285 -11.636 1.00 97.56 101 ALA A N 1
ATOM 753 C CA . ALA A 1 101 ? 3.881 -0.258 -12.816 1.00 97.56 101 ALA A CA 1
ATOM 754 C C . ALA A 1 101 ? 3.826 0.757 -13.975 1.00 97.56 101 ALA A C 1
ATOM 756 O O . ALA A 1 101 ? 4.105 0.402 -15.124 1.00 97.56 101 ALA A O 1
ATOM 757 N N . GLY A 1 102 ? 3.563 2.034 -13.675 1.00 97.38 102 GLY A N 1
ATOM 758 C CA . GLY A 1 102 ? 3.623 3.118 -14.661 1.00 97.38 102 GLY A CA 1
ATOM 759 C C . GLY A 1 102 ? 5.009 3.250 -15.300 1.00 97.38 102 GLY A C 1
ATOM 760 O O . GLY A 1 102 ? 5.127 3.276 -16.525 1.00 97.38 102 GLY A O 1
ATOM 761 N N . ARG A 1 103 ? 6.075 3.224 -14.488 1.00 97.19 103 ARG A N 1
ATOM 762 C CA . ARG A 1 103 ? 7.465 3.248 -14.983 1.00 97.19 103 ARG A CA 1
ATOM 763 C C . ARG A 1 103 ? 7.804 2.033 -15.845 1.00 97.19 103 ARG A C 1
ATOM 765 O O . ARG A 1 103 ? 8.497 2.177 -16.849 1.00 97.19 103 ARG A O 1
ATOM 772 N N . VAL A 1 104 ? 7.340 0.839 -15.472 1.00 96.94 104 VAL A N 1
ATOM 773 C CA . VAL A 1 104 ? 7.544 -0.377 -16.278 1.00 96.94 104 VAL A CA 1
ATOM 774 C C . VAL A 1 104 ? 6.858 -0.238 -17.633 1.00 96.94 104 VAL A C 1
ATOM 776 O O . VAL A 1 104 ? 7.499 -0.475 -18.650 1.00 96.94 104 VAL A O 1
ATOM 779 N N . THR A 1 105 ? 5.607 0.221 -17.654 1.00 96.69 105 THR A N 1
ATOM 780 C CA . THR A 1 105 ? 4.844 0.425 -18.895 1.00 96.69 105 THR A CA 1
ATOM 781 C C . THR A 1 105 ? 5.558 1.399 -19.835 1.00 96.69 105 THR A C 1
ATOM 783 O O . THR A 1 105 ? 5.761 1.084 -21.005 1.00 96.69 105 THR A O 1
ATOM 786 N N . GLN A 1 106 ? 6.038 2.532 -19.314 1.00 96.62 106 GLN A N 1
ATOM 787 C CA . GLN A 1 106 ? 6.815 3.504 -20.094 1.00 96.62 106 GLN A CA 1
ATOM 788 C C . GLN A 1 106 ? 8.109 2.904 -20.659 1.00 96.62 106 GLN A C 1
ATOM 790 O O . GLN A 1 106 ? 8.465 3.144 -21.810 1.00 96.62 106 GLN A O 1
ATOM 795 N N . ARG A 1 107 ? 8.824 2.099 -19.863 1.00 96.12 107 ARG A N 1
ATOM 796 C CA . ARG A 1 107 ? 10.049 1.433 -20.324 1.00 96.12 107 ARG A CA 1
ATOM 797 C C . ARG A 1 107 ? 9.769 0.391 -21.400 1.00 96.12 107 ARG A C 1
ATOM 799 O O . ARG A 1 107 ? 10.569 0.279 -22.320 1.00 96.12 107 ARG A O 1
ATOM 806 N N . VAL A 1 108 ? 8.675 -0.359 -21.283 1.00 96.31 108 VAL A N 1
ATOM 807 C CA . VAL A 1 108 ? 8.265 -1.337 -22.299 1.00 96.31 108 VAL A CA 1
ATOM 808 C C . VAL A 1 108 ? 7.958 -0.624 -23.613 1.00 96.31 108 VAL A C 1
ATOM 810 O O . VAL A 1 108 ? 8.541 -0.994 -24.624 1.00 96.31 108 VAL A O 1
ATOM 813 N N . GLN A 1 109 ? 7.174 0.457 -23.583 1.00 95.44 109 GLN A N 1
ATOM 814 C CA . GLN A 1 109 ? 6.887 1.267 -24.774 1.00 95.44 109 GLN A CA 1
ATOM 815 C C . GLN A 1 109 ? 8.169 1.803 -25.430 1.00 95.44 109 GLN A C 1
ATOM 817 O O . GLN A 1 109 ? 8.377 1.620 -26.625 1.00 95.44 109 GLN A O 1
ATOM 822 N N . ALA A 1 110 ? 9.092 2.366 -24.643 1.00 93.62 110 ALA A N 1
ATOM 823 C CA . ALA A 1 110 ? 10.371 2.850 -25.166 1.00 93.62 110 ALA A CA 1
ATOM 824 C C . ALA A 1 110 ? 11.235 1.727 -25.778 1.00 93.62 110 ALA A C 1
ATOM 826 O O . ALA A 1 110 ? 11.959 1.942 -26.753 1.00 93.62 110 ALA A O 1
ATOM 827 N N . VAL A 1 111 ? 11.186 0.515 -25.211 1.00 93.12 111 VAL A N 1
ATOM 828 C CA . VAL A 1 111 ? 11.868 -0.658 -25.778 1.00 93.12 111 VAL A CA 1
ATOM 829 C C . VAL A 1 111 ? 11.202 -1.094 -27.081 1.00 93.12 111 VAL A C 1
ATOM 831 O O . VAL A 1 111 ? 11.916 -1.357 -28.045 1.00 93.12 111 VAL A O 1
ATOM 834 N N . GLU A 1 112 ? 9.873 -1.139 -27.141 1.00 90.25 112 GLU A N 1
ATOM 835 C CA . GLU A 1 112 ? 9.119 -1.478 -28.353 1.00 90.25 112 GLU A CA 1
ATOM 836 C C . GLU A 1 112 ? 9.427 -0.502 -29.498 1.00 90.25 112 GLU A C 1
ATOM 838 O O . GLU A 1 112 ? 9.775 -0.942 -30.596 1.00 90.25 112 GLU A O 1
ATOM 843 N N . GLU A 1 113 ? 9.416 0.807 -29.236 1.00 88.62 113 GLU A N 1
ATOM 844 C CA . GLU A 1 113 ? 9.803 1.845 -30.205 1.00 88.62 113 GLU A CA 1
ATOM 845 C C . GLU A 1 113 ? 11.246 1.659 -30.701 1.00 88.62 113 GLU A C 1
ATOM 847 O O . GLU A 1 113 ? 11.541 1.739 -31.903 1.00 88.62 113 GLU A O 1
ATOM 852 N N . ARG A 1 114 ? 12.172 1.347 -29.786 1.00 87.06 114 ARG A N 1
ATOM 853 C CA . ARG A 1 114 ? 13.570 1.088 -30.142 1.00 87.06 114 ARG A CA 1
ATOM 854 C C . ARG A 1 114 ? 13.724 -0.185 -30.974 1.00 87.06 114 ARG A C 1
ATOM 856 O O . ARG A 1 114 ? 14.507 -0.186 -31.921 1.00 87.06 114 ARG A O 1
ATOM 863 N N . LEU A 1 115 ? 12.993 -1.253 -30.661 1.00 85.62 115 LEU A N 1
ATOM 864 C CA . LEU A 1 115 ? 13.017 -2.498 -31.435 1.00 85.62 115 LEU A CA 1
ATOM 865 C C . LEU A 1 115 ? 12.434 -2.308 -32.837 1.00 85.62 115 LEU A C 1
ATOM 867 O O . LEU A 1 115 ? 12.989 -2.834 -33.803 1.00 85.62 115 LEU A O 1
ATOM 871 N N . GLN A 1 116 ? 11.365 -1.521 -32.972 1.00 82.62 116 GLN A N 1
ATOM 872 C CA . GLN A 1 116 ? 10.848 -1.130 -34.284 1.00 82.62 116 GLN A CA 1
ATOM 873 C C . GLN A 1 116 ? 11.887 -0.335 -35.082 1.00 82.62 116 GLN A C 1
ATOM 875 O O . GLN A 1 116 ? 12.023 -0.549 -36.282 1.00 82.62 116 GLN A O 1
ATOM 880 N N . THR A 1 117 ? 12.668 0.521 -34.419 1.00 74.62 117 THR A N 1
ATOM 881 C CA . THR A 1 117 ? 13.755 1.279 -35.058 1.00 74.62 117 THR A CA 1
ATOM 882 C C . THR A 1 117 ? 14.922 0.376 -35.485 1.00 74.62 117 THR A C 1
ATOM 884 O O . THR A 1 117 ? 15.431 0.523 -36.593 1.00 74.62 117 THR A O 1
ATOM 887 N N . ILE A 1 118 ? 15.335 -0.589 -34.653 1.00 74.00 118 ILE A N 1
ATOM 888 C CA . ILE A 1 118 ? 16.462 -1.496 -34.951 1.00 74.00 118 ILE A CA 1
ATOM 889 C C . ILE A 1 118 ? 16.128 -2.464 -36.094 1.00 74.00 118 ILE A C 1
ATOM 891 O O . IL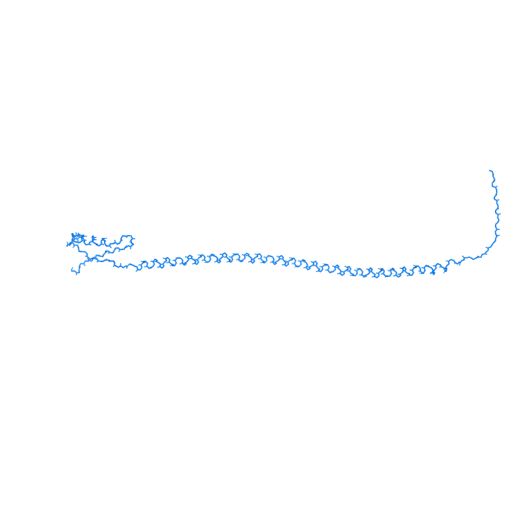E A 1 118 ? 16.988 -2.754 -36.920 1.00 74.00 118 ILE A O 1
ATOM 895 N N . ASN A 1 119 ? 14.878 -2.914 -36.212 1.00 68.06 119 ASN A N 1
ATOM 896 C CA . ASN A 1 119 ? 14.454 -3.772 -37.325 1.00 68.06 119 ASN A CA 1
ATOM 897 C C . ASN A 1 119 ? 14.362 -3.039 -38.684 1.00 68.06 119 ASN A C 1
ATOM 899 O O . ASN A 1 119 ? 13.933 -3.632 -39.671 1.00 68.06 119 ASN A O 1
ATOM 903 N N . ARG A 1 120 ? 14.773 -1.762 -38.768 1.00 66.19 120 ARG A N 1
ATOM 904 C CA . ARG A 1 120 ? 14.836 -0.983 -40.018 1.00 66.19 120 ARG A CA 1
ATOM 905 C C . ARG A 1 120 ? 16.222 -0.921 -40.667 1.00 66.19 120 ARG A C 1
ATOM 907 O O . ARG A 1 120 ? 16.406 -0.088 -41.552 1.00 66.19 120 ARG A O 1
ATOM 914 N N . TYR A 1 121 ? 17.179 -1.781 -40.304 1.00 67.50 121 TYR A N 1
ATOM 915 C CA . TYR A 1 121 ? 18.374 -1.971 -41.139 1.00 67.50 121 TYR A CA 1
ATOM 916 C C . TYR A 1 121 ? 17.969 -2.619 -42.469 1.00 67.50 121 TYR A C 1
ATOM 918 O O . TYR A 1 121 ? 17.969 -3.835 -42.628 1.00 67.50 121 TYR A O 1
ATOM 926 N N . GLN A 1 122 ? 17.560 -1.781 -43.414 1.00 71.25 122 GLN A N 1
ATOM 927 C CA . GLN A 1 122 ? 17.310 -2.148 -44.798 1.00 71.25 122 GLN A CA 1
ATOM 928 C C . GLN A 1 122 ? 18.531 -1.727 -45.609 1.00 71.25 122 GLN A C 1
ATOM 930 O O . GLN A 1 122 ? 19.039 -0.619 -45.428 1.00 71.25 122 GLN A O 1
ATOM 935 N N . LEU A 1 123 ? 19.007 -2.608 -46.491 1.00 73.25 123 LEU A N 1
ATOM 936 C CA . LEU A 1 123 ? 20.078 -2.277 -47.424 1.00 73.25 123 LEU A CA 1
ATOM 937 C C . LEU A 1 123 ? 19.603 -1.127 -48.321 1.00 73.25 123 LEU A C 1
ATOM 939 O O . LEU A 1 123 ? 18.767 -1.330 -49.198 1.00 73.25 123 LEU A O 1
ATOM 943 N N . ALA A 1 124 ? 20.106 0.080 -48.066 1.00 78.50 124 ALA A N 1
ATOM 944 C CA . ALA A 1 124 ? 19.712 1.273 -48.810 1.00 78.50 124 ALA A CA 1
ATOM 945 C C . ALA A 1 124 ? 20.349 1.299 -50.206 1.00 78.50 124 ALA A C 1
ATOM 947 O O . ALA A 1 124 ? 19.690 1.635 -51.185 1.00 78.50 124 ALA A O 1
ATOM 948 N N . ALA A 1 125 ? 21.622 0.914 -50.291 1.00 81.50 125 ALA A N 1
ATOM 949 C CA . ALA A 1 125 ? 22.373 0.818 -51.530 1.00 81.50 125 ALA A CA 1
ATOM 950 C C . ALA A 1 125 ? 23.553 -0.147 -51.351 1.00 81.50 125 ALA A C 1
ATOM 952 O O . ALA A 1 125 ? 24.129 -0.248 -50.268 1.00 81.50 125 ALA A O 1
ATOM 953 N N . SER A 1 126 ? 23.909 -0.855 -52.420 1.00 86.12 126 SER A N 1
ATOM 954 C CA . SER A 1 126 ? 25.109 -1.688 -52.504 1.00 86.12 126 SER A CA 1
ATOM 955 C C . SER A 1 126 ? 25.756 -1.453 -53.859 1.00 86.12 126 SER A C 1
ATOM 957 O O . SER A 1 126 ? 25.059 -1.347 -54.870 1.00 86.12 126 SER A O 1
ATOM 959 N N . GLN A 1 127 ? 27.079 -1.331 -53.873 1.00 87.38 127 GLN A N 1
ATOM 960 C CA . GLN A 1 127 ? 27.832 -1.058 -55.084 1.00 87.38 127 GLN A CA 1
ATOM 961 C C . GLN A 1 127 ? 29.176 -1.776 -55.025 1.00 87.38 127 GLN A C 1
ATOM 963 O O . GLN A 1 127 ? 29.835 -1.799 -53.987 1.00 87.38 127 GLN A O 1
ATOM 968 N N . THR A 1 128 ? 29.576 -2.362 -56.148 1.00 89.25 128 THR A N 1
ATOM 969 C CA . THR A 1 128 ? 30.889 -2.984 -56.299 1.00 89.25 128 THR A CA 1
ATOM 970 C C . THR A 1 128 ? 31.818 -1.998 -56.983 1.00 89.25 128 THR A C 1
ATOM 972 O O . THR A 1 128 ? 31.495 -1.486 -58.053 1.00 89.25 128 THR A O 1
ATOM 975 N N . VAL A 1 129 ? 32.977 -1.758 -56.375 1.00 89.25 129 VAL A N 1
ATOM 976 C CA . VAL A 1 129 ? 34.014 -0.886 -56.926 1.00 89.25 129 VAL A CA 1
ATOM 977 C C . VAL A 1 129 ? 35.265 -1.714 -57.173 1.00 89.25 129 VAL A C 1
ATOM 979 O O . VAL A 1 129 ? 35.705 -2.463 -56.302 1.00 89.25 129 VAL A O 1
ATOM 982 N N . LEU A 1 130 ? 35.813 -1.595 -58.378 1.00 87.75 130 LEU A N 1
ATOM 983 C CA . LEU A 1 130 ? 37.030 -2.285 -58.782 1.00 87.75 130 LEU A CA 1
ATOM 984 C C . LEU A 1 130 ? 38.233 -1.360 -58.598 1.00 87.75 130 LEU A C 1
ATOM 986 O O . LEU A 1 130 ? 38.166 -0.161 -58.871 1.00 87.75 130 LEU A O 1
ATOM 990 N N . PHE A 1 131 ? 39.340 -1.937 -58.146 1.00 88.75 131 PHE A N 1
ATOM 991 C CA . PHE A 1 131 ? 40.628 -1.258 -58.091 1.00 88.75 131 PHE A CA 1
ATOM 992 C C . PHE A 1 131 ? 41.420 -1.513 -59.374 1.00 88.75 131 PHE A C 1
ATOM 994 O O . PHE A 1 131 ? 41.177 -2.493 -60.083 1.00 88.75 131 PHE A O 1
ATOM 1001 N N . ALA A 1 132 ? 42.395 -0.647 -59.656 1.00 86.50 132 ALA A N 1
ATOM 1002 C CA . ALA A 1 132 ? 43.338 -0.886 -60.741 1.00 86.50 132 ALA A CA 1
ATOM 1003 C C . ALA A 1 132 ? 44.119 -2.198 -60.521 1.00 86.50 132 ALA A C 1
ATOM 1005 O O . ALA A 1 132 ? 44.346 -2.627 -59.386 1.00 86.50 132 ALA A O 1
ATOM 1006 N N . PHE A 1 133 ? 44.560 -2.828 -61.615 1.00 85.19 133 PHE A N 1
ATOM 1007 C CA . PHE A 1 133 ? 45.262 -4.112 -61.561 1.00 85.19 133 PHE A CA 1
ATOM 1008 C C . PHE A 1 133 ? 46.468 -4.068 -60.611 1.00 85.19 133 PHE A C 1
ATOM 1010 O O . PHE A 1 133 ? 47.316 -3.178 -60.712 1.00 85.19 133 PHE A O 1
ATOM 1017 N N . ASN A 1 134 ? 46.540 -5.045 -59.698 1.00 86.56 134 ASN A N 1
ATOM 1018 C CA . ASN A 1 134 ? 47.582 -5.159 -58.672 1.00 86.56 134 ASN A CA 1
ATOM 1019 C C . ASN A 1 134 ? 47.804 -3.853 -57.877 1.00 86.56 134 ASN A C 1
ATOM 1021 O O . ASN A 1 134 ? 48.929 -3.479 -57.539 1.00 86.56 134 ASN A O 1
ATOM 1025 N N . SER A 1 135 ? 46.724 -3.113 -57.624 1.00 85.62 135 SER A N 1
ATOM 1026 C CA . SER A 1 135 ? 46.764 -1.828 -56.943 1.00 85.62 135 SER A CA 1
ATOM 1027 C C . SER A 1 135 ? 45.601 -1.694 -55.970 1.00 85.62 135 SER A C 1
ATOM 1029 O O . SER A 1 135 ? 44.518 -2.214 -56.197 1.00 85.62 135 SER A O 1
ATOM 1031 N N . SER A 1 136 ? 45.809 -0.933 -54.899 1.00 87.38 136 SER A N 1
ATOM 1032 C CA . SER A 1 136 ? 44.740 -0.455 -54.014 1.00 87.38 136 SER A CA 1
ATOM 1033 C C . SER A 1 136 ? 44.225 0.929 -54.430 1.00 87.38 136 SER A C 1
ATOM 1035 O O . SER A 1 136 ? 43.509 1.586 -53.674 1.00 87.38 136 SER A O 1
ATOM 1037 N N . ARG A 1 137 ? 44.652 1.431 -55.597 1.00 88.88 137 ARG A N 1
ATOM 1038 C CA . ARG A 1 137 ? 44.241 2.731 -56.124 1.00 88.88 137 ARG A CA 1
ATOM 1039 C C . ARG A 1 137 ? 42.903 2.600 -56.845 1.00 88.88 137 ARG A C 1
ATOM 1041 O O . ARG A 1 137 ? 42.739 1.743 -57.710 1.00 88.88 137 ARG A O 1
ATOM 1048 N N . LEU A 1 138 ? 41.987 3.501 -56.511 1.00 88.38 138 LEU A N 1
ATOM 1049 C CA . LEU A 1 138 ? 40.760 3.715 -57.265 1.00 88.38 138 LEU A CA 1
ATOM 1050 C C . LEU A 1 138 ? 41.050 4.563 -58.500 1.00 88.38 138 LEU A C 1
ATOM 1052 O O . LEU A 1 138 ? 41.722 5.593 -58.412 1.00 88.38 138 LEU A O 1
ATOM 1056 N N . GLU A 1 139 ? 40.541 4.122 -59.642 1.00 90.38 139 GLU A N 1
ATOM 1057 C CA . GLU A 1 139 ? 40.490 4.946 -60.846 1.00 90.38 139 GLU A CA 1
ATOM 1058 C C . GLU A 1 139 ? 39.371 5.999 -60.730 1.00 90.38 139 GLU A C 1
ATOM 1060 O O . GLU A 1 139 ? 38.486 5.851 -59.878 1.00 90.38 139 GLU A O 1
ATOM 1065 N N . PRO A 1 140 ? 39.388 7.064 -61.558 1.00 91.88 140 PRO A N 1
ATOM 1066 C CA . PRO A 1 140 ? 38.409 8.151 -61.469 1.00 91.88 140 PRO A CA 1
ATOM 1067 C C . PRO A 1 140 ? 36.951 7.674 -61.469 1.00 91.88 140 PRO A C 1
ATOM 1069 O O . PRO A 1 140 ? 36.140 8.191 -60.704 1.00 91.88 140 PRO A O 1
ATOM 1072 N N . ASP A 1 141 ? 36.636 6.640 -62.249 1.00 87.62 141 ASP A N 1
ATOM 1073 C CA . ASP A 1 141 ? 35.292 6.059 -62.320 1.00 87.62 141 ASP A CA 1
ATOM 1074 C C . ASP A 1 141 ? 34.879 5.399 -60.995 1.00 87.62 141 ASP A C 1
ATOM 1076 O O . ASP A 1 141 ? 33.754 5.572 -60.529 1.00 87.62 141 ASP A O 1
ATOM 1080 N N . GLY A 1 142 ? 35.808 4.694 -60.339 1.00 90.00 142 GLY A N 1
ATOM 1081 C CA . GLY A 1 142 ? 35.576 4.094 -59.024 1.00 90.00 142 GLY A CA 1
ATOM 1082 C C . GLY A 1 142 ? 35.392 5.141 -57.925 1.00 90.00 142 GLY A C 1
ATOM 1083 O O . GLY A 1 142 ? 34.579 4.954 -57.022 1.00 90.00 142 GLY A O 1
ATOM 1084 N N . GLN A 1 143 ? 36.097 6.271 -58.024 1.00 91.06 143 GLN A N 1
ATOM 1085 C CA . GLN A 1 143 ? 35.902 7.402 -57.118 1.00 91.06 143 GLN A CA 1
ATOM 1086 C C . GLN A 1 143 ? 34.529 8.062 -57.322 1.00 91.06 143 GLN A C 1
ATOM 1088 O O . GLN A 1 143 ? 33.809 8.269 -56.348 1.00 91.06 143 GLN A O 1
ATOM 1093 N N . ALA A 1 144 ? 34.124 8.310 -58.572 1.00 92.31 144 ALA A N 1
ATOM 1094 C CA . ALA A 1 144 ? 32.820 8.897 -58.888 1.00 92.31 144 ALA A CA 1
ATOM 1095 C C . ALA A 1 144 ? 31.646 8.028 -58.394 1.00 92.31 144 ALA A C 1
ATOM 1097 O O . ALA A 1 144 ? 30.640 8.542 -57.904 1.00 92.31 144 ALA A O 1
ATOM 1098 N N . LEU A 1 145 ? 31.796 6.705 -58.483 1.00 90.38 145 LEU A N 1
ATOM 1099 C CA . LEU A 1 145 ? 30.848 5.723 -57.959 1.00 90.38 145 LEU A CA 1
ATOM 1100 C C . LEU A 1 145 ? 30.675 5.830 -56.431 1.00 90.38 145 LEU A C 1
ATOM 1102 O O . LEU A 1 145 ? 29.543 5.906 -55.939 1.00 90.38 145 LEU A O 1
ATOM 1106 N N . LEU A 1 146 ? 31.782 5.932 -55.685 1.00 91.00 146 LEU A N 1
ATOM 1107 C CA . LEU A 1 146 ? 31.747 6.158 -54.235 1.00 91.00 146 LEU A CA 1
ATOM 1108 C C . LEU A 1 146 ? 31.150 7.522 -53.868 1.00 91.00 146 LEU A C 1
ATOM 1110 O O . LEU A 1 146 ? 30.370 7.598 -52.918 1.00 91.00 146 LEU A O 1
ATOM 1114 N N . ASP A 1 147 ? 31.461 8.577 -54.625 1.00 92.19 147 ASP A N 1
ATOM 1115 C CA . ASP A 1 147 ? 30.903 9.917 -54.405 1.00 92.19 147 ASP A CA 1
ATOM 1116 C C . ASP A 1 147 ? 29.377 9.924 -54.604 1.00 92.19 147 ASP A C 1
ATOM 1118 O O . ASP A 1 147 ? 28.634 10.510 -53.808 1.00 92.19 147 ASP A O 1
ATOM 1122 N N . GLN A 1 148 ? 28.880 9.208 -55.618 1.00 90.12 148 GLN A N 1
ATOM 1123 C CA . GLN A 1 148 ? 27.445 9.034 -55.840 1.00 90.12 148 GLN A CA 1
ATOM 1124 C C . GLN A 1 148 ? 26.779 8.251 -54.698 1.00 90.12 148 GLN A C 1
ATOM 1126 O O . GLN A 1 148 ? 25.684 8.623 -54.271 1.00 90.12 148 GLN A O 1
ATOM 1131 N N . LEU A 1 149 ? 27.417 7.187 -54.195 1.00 88.88 149 LEU A N 1
ATOM 1132 C CA . LEU A 1 149 ? 26.910 6.414 -53.056 1.00 88.88 149 LEU A CA 1
ATOM 1133 C C . LEU A 1 149 ? 26.871 7.265 -51.778 1.00 88.88 149 LEU A C 1
ATOM 1135 O O . LEU A 1 149 ? 25.870 7.250 -51.061 1.00 88.88 149 LEU A O 1
ATOM 1139 N N . ALA A 1 150 ? 27.916 8.055 -51.523 1.00 88.38 150 ALA A N 1
ATOM 1140 C CA . ALA A 1 150 ? 27.979 8.975 -50.390 1.00 88.38 150 ALA A CA 1
ATOM 1141 C C . ALA A 1 150 ? 26.860 10.030 -50.443 1.00 88.38 150 ALA A C 1
ATOM 1143 O O . ALA A 1 150 ? 26.265 10.346 -49.413 1.00 88.38 150 ALA A O 1
ATOM 1144 N N . GLY A 1 151 ? 26.512 10.515 -51.640 1.00 88.56 151 GLY A N 1
ATOM 1145 C CA . GLY A 1 151 ? 25.399 11.447 -51.847 1.00 88.56 151 GLY A CA 1
ATOM 1146 C C . GLY A 1 151 ? 24.007 10.867 -51.559 1.00 88.56 151 GLY A C 1
ATOM 1147 O O . GLY A 1 151 ? 23.061 11.630 -51.370 1.00 88.56 151 GLY A O 1
ATOM 1148 N N . GLN A 1 152 ? 23.865 9.539 -51.504 1.00 84.75 152 GLN A N 1
ATOM 1149 C CA . GLN A 1 152 ? 22.598 8.861 -51.194 1.00 84.75 152 GLN A CA 1
ATOM 1150 C C . GLN A 1 152 ? 22.401 8.602 -49.695 1.00 84.75 152 GLN A C 1
ATOM 1152 O O . GLN A 1 152 ? 21.313 8.187 -49.290 1.00 84.75 152 GLN A O 1
ATOM 1157 N N . ILE A 1 153 ? 23.421 8.838 -48.863 1.00 84.19 153 ILE A N 1
ATOM 1158 C CA . ILE A 1 153 ? 23.336 8.621 -47.418 1.00 84.19 153 ILE A CA 1
ATOM 1159 C C . ILE A 1 153 ? 22.446 9.715 -46.799 1.00 84.19 153 ILE A C 1
ATOM 1161 O O . ILE A 1 153 ? 22.786 10.898 -46.884 1.00 84.19 153 ILE A O 1
ATOM 1165 N N . PRO A 1 154 ? 21.320 9.361 -46.147 1.00 80.62 154 PRO A N 1
ATOM 1166 C CA . PRO A 1 154 ? 20.439 10.345 -45.530 1.00 80.62 154 PRO A CA 1
ATOM 1167 C C . PRO A 1 154 ? 21.157 11.113 -44.418 1.00 80.62 154 PRO A C 1
ATOM 1169 O O . PRO A 1 154 ? 21.735 10.522 -43.503 1.00 80.62 154 PRO A O 1
ATOM 1172 N N . SER A 1 155 ? 21.076 12.441 -44.446 1.00 77.81 155 SER A N 1
ATOM 1173 C CA . SER A 1 155 ? 21.584 13.277 -43.362 1.00 77.81 155 SER A CA 1
ATOM 1174 C C . SER A 1 155 ? 20.664 13.181 -42.134 1.00 77.81 155 SER A C 1
ATOM 1176 O O . SER A 1 155 ? 19.454 13.369 -42.222 1.00 77.81 155 SER A O 1
ATOM 1178 N N . GLY A 1 156 ? 21.239 12.870 -40.967 1.00 73.25 156 GLY A N 1
ATOM 1179 C CA . GLY A 1 156 ? 20.530 12.873 -39.677 1.00 73.25 156 GLY A CA 1
ATOM 1180 C C . GLY A 1 156 ? 19.901 11.548 -39.224 1.00 73.25 156 GLY A C 1
ATOM 1181 O O . GLY A 1 156 ? 19.382 11.495 -38.111 1.00 73.25 156 GLY A O 1
ATOM 1182 N N . ALA A 1 157 ? 19.973 10.474 -40.018 1.00 73.56 157 ALA A N 1
ATOM 1183 C CA . ALA A 1 157 ? 19.575 9.128 -39.589 1.00 73.56 157 ALA A CA 1
ATOM 1184 C C . ALA A 1 157 ? 20.804 8.286 -39.184 1.00 73.56 157 ALA A C 1
ATOM 1186 O O . ALA A 1 157 ? 21.866 8.450 -39.784 1.00 73.56 157 ALA A O 1
ATOM 1187 N N . PRO A 1 158 ? 20.701 7.372 -38.200 1.00 78.19 158 PRO A N 1
ATOM 1188 C CA . PRO A 1 158 ? 21.760 6.403 -37.938 1.00 78.19 158 PRO A CA 1
ATOM 1189 C C . PRO A 1 158 ? 21.874 5.426 -39.119 1.00 78.19 158 PRO A C 1
ATOM 1191 O O . PRO A 1 158 ? 20.890 4.798 -39.504 1.00 78.19 158 PRO A O 1
ATOM 1194 N N . TYR A 1 159 ? 23.073 5.290 -39.683 1.00 81.56 159 TYR A N 1
ATOM 1195 C CA . TYR A 1 159 ? 23.382 4.366 -40.775 1.00 81.56 159 TYR A CA 1
ATOM 1196 C C . TYR A 1 159 ? 24.626 3.536 -40.438 1.00 81.56 159 TYR A C 1
ATOM 1198 O O . TYR A 1 159 ? 25.441 3.921 -39.599 1.00 81.56 159 TYR A O 1
ATOM 1206 N N . VAL A 1 160 ? 24.766 2.389 -41.100 1.00 84.94 160 VAL A N 1
ATOM 1207 C CA . VAL A 1 160 ? 25.947 1.521 -41.023 1.00 84.94 160 VAL A CA 1
ATOM 1208 C C . VAL A 1 160 ? 26.477 1.339 -42.439 1.00 84.94 160 VAL A C 1
ATOM 1210 O O . VAL A 1 160 ? 25.702 1.068 -43.353 1.00 84.94 160 VAL A O 1
ATOM 1213 N N . ILE A 1 161 ? 27.788 1.508 -42.613 1.00 87.00 161 ILE A N 1
ATOM 1214 C CA . ILE A 1 161 ? 28.489 1.224 -43.867 1.00 87.00 161 ILE A CA 1
ATOM 1215 C C . ILE A 1 161 ? 29.286 -0.057 -43.658 1.00 87.00 161 ILE A C 1
ATOM 1217 O O . ILE A 1 161 ? 30.105 -0.137 -42.743 1.00 87.00 161 ILE A O 1
ATOM 1221 N N . GLU A 1 162 ? 29.052 -1.043 -44.514 1.00 88.06 162 GLU A N 1
ATOM 1222 C CA . GLU A 1 162 ? 29.816 -2.282 -44.550 1.00 88.06 162 GLU A CA 1
ATOM 1223 C C . GLU A 1 162 ? 30.678 -2.306 -45.815 1.00 88.06 162 GLU A C 1
ATOM 1225 O O . GLU A 1 162 ? 30.176 -2.099 -46.919 1.00 88.06 162 GLU A O 1
ATOM 1230 N N . VAL A 1 163 ? 31.981 -2.544 -45.653 1.00 91.06 163 VAL A N 1
ATOM 1231 C CA . VAL A 1 163 ? 32.932 -2.669 -46.763 1.00 91.06 163 VAL A CA 1
ATOM 1232 C C . VAL A 1 163 ? 33.466 -4.092 -46.765 1.00 91.06 163 VAL A C 1
ATOM 1234 O O . VAL A 1 163 ? 34.130 -4.509 -45.817 1.00 91.06 163 VAL A O 1
ATOM 1237 N N . GLN A 1 164 ? 33.179 -4.829 -47.834 1.00 90.06 164 GLN A N 1
ATOM 1238 C CA . GLN A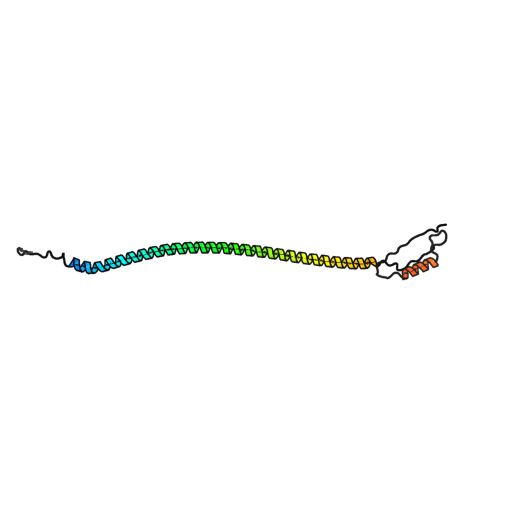 1 164 ? 33.644 -6.200 -48.026 1.00 90.06 164 GLN A CA 1
ATOM 1239 C C . GLN A 1 164 ? 34.636 -6.241 -49.188 1.00 90.06 164 GLN A C 1
ATOM 1241 O O . GLN A 1 164 ? 34.346 -5.753 -50.280 1.00 90.06 164 GLN A O 1
ATOM 1246 N N . GLY A 1 165 ? 35.815 -6.809 -48.942 1.00 89.50 165 GLY A N 1
ATOM 1247 C CA . GLY A 1 165 ? 36.833 -7.037 -49.964 1.00 89.50 165 GLY A CA 1
ATOM 1248 C C . GLY A 1 165 ? 36.837 -8.496 -50.399 1.00 89.50 165 GLY A C 1
ATOM 1249 O O . GLY A 1 165 ? 36.860 -9.390 -49.556 1.00 89.50 165 GLY A O 1
ATOM 1250 N N . PHE A 1 166 ? 36.857 -8.724 -51.707 1.00 85.50 166 PHE A N 1
ATOM 1251 C CA . PHE A 1 166 ? 36.988 -10.047 -52.309 1.00 85.50 166 PHE A CA 1
ATOM 1252 C C . PHE A 1 166 ? 38.187 -10.042 -53.258 1.00 85.50 166 PHE A C 1
ATOM 1254 O O . PHE A 1 166 ? 38.451 -9.034 -53.914 1.00 85.50 166 PHE A O 1
ATOM 1261 N N . THR A 1 167 ? 38.908 -11.157 -53.331 1.00 81.81 167 THR A N 1
ATOM 1262 C CA . THR A 1 167 ? 39.866 -11.418 -54.411 1.00 81.81 167 THR A CA 1
ATOM 1263 C C . THR A 1 167 ? 39.159 -12.191 -55.516 1.00 81.81 167 THR A C 1
ATOM 1265 O O . THR A 1 167 ? 38.165 -12.875 -55.253 1.00 81.81 167 THR A O 1
ATOM 1268 N N . ASP A 1 168 ? 39.652 -12.100 -56.748 1.00 77.50 168 ASP A N 1
ATOM 1269 C CA . ASP A 1 168 ? 39.181 -13.005 -57.790 1.00 77.50 168 ASP A CA 1
ATOM 1270 C C . ASP A 1 168 ? 39.614 -14.454 -57.476 1.00 77.50 168 ASP A C 1
ATOM 1272 O O . ASP A 1 168 ? 40.494 -14.693 -56.644 1.00 77.50 168 ASP A O 1
ATOM 1276 N N . SER A 1 169 ? 38.913 -15.429 -58.054 1.00 73.94 169 SER A N 1
ATOM 1277 C CA . SER A 1 169 ? 39.120 -16.856 -57.777 1.00 73.94 169 SER A CA 1
ATOM 1278 C C . SER A 1 169 ? 40.100 -17.529 -58.746 1.00 73.94 169 SER A C 1
ATOM 1280 O O . SER A 1 169 ? 40.012 -18.749 -58.916 1.00 73.94 169 SER A O 1
ATOM 1282 N N . THR A 1 170 ? 40.947 -16.759 -59.435 1.00 57.69 170 THR A N 1
ATOM 1283 C CA . THR A 1 170 ? 41.834 -17.242 -60.508 1.00 57.69 170 THR A CA 1
ATOM 1284 C C . THR A 1 170 ? 43.267 -17.426 -60.032 1.00 57.69 170 THR A C 1
ATOM 1286 O O . THR A 1 170 ? 43.753 -16.605 -59.224 1.00 57.69 170 THR A O 1
#

Radius of gyration: 66.42 Å; chains: 1; bounding box: 105×61×184 Å

Sequence (170 aa):
MRVPSRVVMATGVMFILSTGCATKQFVRKRVDPLAQRVEQTEKKNQEQDAQLEELQRSVSAADERARGADSKAVEAASLARDAQSAAQKAQLTANDATAAAGRVTQRVQAVEERLQTINRYQLAASQTVLFAFNSSRLEPDGQALLDQLAGQIPSGAPYVIEVQGFTDST